Protein AF-A0A0F9EK28-F1 (afdb_monomer_lite)

Organism: NCBI:txid412755

Foldseek 3Di:
DDWDDDPNRTPDDDDLLCQQDAQADNVGDGDDGRHRSNPDDPDDDDDDDDPPDDDDDDDDDDDDDD

Radius of gyration: 14.86 Å; chains: 1; bounding box: 33×28×31 Å

InterPro domains:
  IPR010496 3-keto-alpha-glucoside-1,2-lyase/3-keto-2-hydroxy-glucal hydratase domain [PF06439] (2-63)

Structure (mmCIF, N/CA/C/O backbone):
data_AF-A0A0F9EK28-F1
#
_entry.id   AF-A0A0F9EK28-F1
#
loop_
_atom_site.group_PDB
_atom_site.id
_atom_site.type_symbol
_atom_site.label_atom_id
_atom_site.label_alt_id
_atom_site.label_comp_id
_atom_site.label_asym_id
_atom_site.label_entity_id
_atom_site.label_seq_id
_atom_site.pdbx_PDB_ins_code
_atom_site.Cartn_x
_atom_site.Cartn_y
_atom_site.Cartn_z
_atom_site.occupancy
_atom_site.B_iso_or_equiv
_atom_site.auth_seq_id
_atom_site.auth_comp_id
_atom_site.auth_asym_id
_atom_site.auth_atom_id
_atom_site.pdbx_PDB_model_num
ATOM 1 N N . MET A 1 1 ? -2.652 5.790 -7.127 1.00 94.12 1 MET A N 1
ATOM 2 C CA . MET A 1 1 ? -2.288 6.338 -5.808 1.00 94.12 1 MET A CA 1
ATOM 3 C C . MET A 1 1 ? -2.686 5.345 -4.728 1.00 94.12 1 MET A C 1
ATOM 5 O O . MET A 1 1 ? -3.749 4.747 -4.850 1.00 94.12 1 MET A O 1
ATOM 9 N N . ILE A 1 2 ? -1.840 5.147 -3.721 1.00 96.62 2 ILE A N 1
ATOM 10 C CA . ILE A 1 2 ? -2.110 4.349 -2.520 1.00 96.62 2 ILE A CA 1
ATOM 11 C C . ILE A 1 2 ? -1.732 5.207 -1.315 1.00 96.62 2 ILE A C 1
ATOM 13 O O . ILE A 1 2 ? -0.634 5.757 -1.280 1.00 96.62 2 ILE A O 1
ATOM 17 N N . THR A 1 3 ? -2.623 5.292 -0.334 1.00 97.94 3 THR A N 1
ATOM 18 C CA . THR A 1 3 ? -2.374 5.967 0.941 1.00 97.94 3 THR A CA 1
ATOM 19 C C . THR A 1 3 ? -2.546 4.990 2.098 1.00 97.94 3 THR A C 1
ATOM 21 O O . THR A 1 3 ? -3.377 4.080 2.038 1.00 97.94 3 THR A O 1
ATOM 24 N N . VAL A 1 4 ? -1.746 5.160 3.152 1.00 98.25 4 VAL A N 1
ATOM 25 C CA . VAL A 1 4 ? -1.894 4.414 4.410 1.00 98.25 4 VAL A CA 1
ATOM 26 C C . VAL A 1 4 ? -2.009 5.410 5.551 1.00 98.25 4 VAL A C 1
ATOM 28 O O . VAL A 1 4 ? -1.127 6.246 5.747 1.00 98.25 4 VAL A O 1
ATOM 31 N N . VAL A 1 5 ? -3.099 5.288 6.308 1.00 98.50 5 VAL A N 1
ATOM 32 C CA . VAL A 1 5 ? -3.358 6.064 7.519 1.00 98.50 5 VAL A CA 1
ATOM 33 C C . VAL A 1 5 ? -3.309 5.122 8.714 1.00 98.50 5 VAL A C 1
ATOM 35 O O . VAL A 1 5 ? -4.015 4.111 8.737 1.00 98.50 5 VAL A O 1
ATOM 38 N N . LEU A 1 6 ? -2.488 5.456 9.705 1.00 98.44 6 LEU A N 1
ATOM 39 C CA . LEU A 1 6 ? -2.358 4.713 10.955 1.00 98.44 6 LEU A CA 1
ATOM 40 C C . LEU A 1 6 ? -2.599 5.677 12.116 1.00 98.44 6 LEU A C 1
ATOM 42 O O . LEU A 1 6 ? -2.004 6.744 12.165 1.00 98.44 6 LEU A O 1
ATOM 46 N N . ASN A 1 7 ? -3.494 5.320 13.040 1.00 98.31 7 ASN A N 1
ATOM 47 C CA . ASN A 1 7 ? -3.847 6.150 14.203 1.00 98.31 7 ASN A CA 1
ATOM 48 C C . ASN A 1 7 ? -4.274 7.596 13.864 1.00 98.31 7 ASN A C 1
ATOM 50 O O . ASN A 1 7 ? -4.073 8.506 14.658 1.00 98.31 7 ASN A O 1
ATO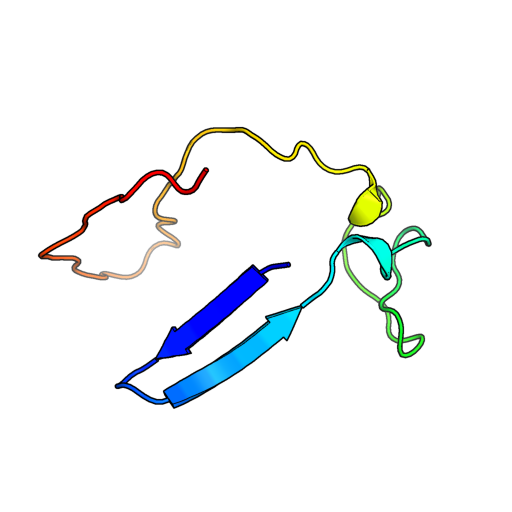M 54 N N . GLY A 1 8 ? -4.892 7.805 12.697 1.00 98.31 8 GLY A N 1
ATOM 55 C CA . GLY A 1 8 ? -5.355 9.124 12.247 1.00 98.31 8 GLY A CA 1
ATOM 56 C C . GLY A 1 8 ? -4.313 9.947 11.485 1.00 98.31 8 GLY A C 1
ATOM 57 O O . GLY A 1 8 ? -4.652 11.017 10.991 1.00 98.31 8 GLY A O 1
ATOM 58 N N . GLU A 1 9 ? -3.090 9.441 11.325 1.00 98.50 9 GLU A N 1
ATOM 59 C CA . GLU A 1 9 ? -2.007 10.117 10.610 1.00 98.50 9 GLU A CA 1
ATOM 60 C C . GLU A 1 9 ? -1.684 9.412 9.285 1.00 98.50 9 GLU A C 1
ATOM 62 O O . GLU A 1 9 ? -1.582 8.182 9.228 1.00 98.50 9 GLU A O 1
ATOM 67 N N . GLN A 1 10 ? -1.526 10.183 8.205 1.00 98.38 10 GLN A N 1
ATOM 68 C CA . GLN A 1 10 ? -1.064 9.653 6.922 1.00 98.38 10 GLN A CA 1
ATOM 69 C C . GLN A 1 10 ? 0.443 9.394 6.986 1.00 98.38 10 GLN A C 1
ATOM 71 O O . GLN A 1 10 ? 1.234 10.330 7.014 1.00 98.38 10 GLN A O 1
ATOM 76 N N . ILE A 1 11 ? 0.828 8.119 6.950 1.00 98.38 11 ILE A N 1
ATOM 77 C CA . ILE A 1 11 ? 2.230 7.689 7.061 1.00 98.38 11 ILE A CA 1
ATOM 78 C C . ILE A 1 11 ? 2.836 7.245 5.725 1.00 98.38 11 ILE A C 1
ATOM 80 O O . ILE A 1 11 ? 4.054 7.155 5.599 1.00 98.38 11 ILE A O 1
ATOM 84 N N . VAL A 1 12 ? 2.002 6.947 4.722 1.00 97.94 12 VAL A N 1
ATOM 85 C CA . VAL A 1 12 ? 2.451 6.566 3.375 1.00 97.94 12 VAL A CA 1
ATOM 86 C C . VAL A 1 12 ? 1.572 7.228 2.324 1.00 97.94 12 VAL A C 1
ATOM 88 O O . VAL A 1 12 ? 0.344 7.166 2.402 1.00 97.94 12 VAL A O 1
ATOM 91 N N . GLU A 1 13 ? 2.225 7.764 1.298 1.00 97.44 13 GLU A N 1
ATOM 92 C CA . GLU A 1 13 ? 1.639 8.154 0.020 1.00 97.44 13 GLU A CA 1
ATOM 93 C C . GLU A 1 13 ? 2.502 7.581 -1.105 1.00 97.44 13 GLU A C 1
ATOM 95 O O . GLU A 1 13 ? 3.722 7.756 -1.126 1.00 97.44 13 GLU A O 1
ATOM 100 N N . MET A 1 14 ? 1.886 6.840 -2.024 1.00 96.31 14 MET A N 1
ATOM 101 C CA . MET A 1 14 ? 2.620 6.092 -3.035 1.00 96.31 14 MET A CA 1
ATOM 102 C C . MET A 1 14 ? 1.902 6.072 -4.385 1.00 96.31 14 MET A C 1
ATOM 104 O O . MET A 1 14 ? 0.802 5.531 -4.533 1.00 96.31 14 MET A O 1
ATOM 108 N N . ASP A 1 15 ? 2.588 6.562 -5.417 1.00 97.31 15 ASP A N 1
ATOM 109 C CA . ASP A 1 15 ? 2.228 6.307 -6.809 1.00 97.31 15 ASP A CA 1
ATOM 110 C C . ASP A 1 15 ? 3.025 5.119 -7.368 1.00 97.31 15 ASP A C 1
ATOM 112 O O . ASP A 1 15 ? 4.206 5.235 -7.698 1.00 97.31 15 ASP A O 1
ATOM 116 N N . LEU A 1 16 ? 2.356 3.969 -7.512 1.00 96.50 16 LEU A N 1
ATOM 117 C CA . LEU A 1 16 ? 2.954 2.750 -8.067 1.00 96.50 16 LEU A CA 1
ATOM 118 C C . LEU A 1 16 ? 3.447 2.910 -9.508 1.00 96.50 16 LEU A C 1
ATOM 120 O O . LEU A 1 16 ? 4.269 2.103 -9.941 1.00 96.50 16 LEU A O 1
ATOM 124 N N . ASN A 1 17 ? 2.992 3.920 -10.256 1.00 97.88 17 ASN A N 1
ATOM 125 C CA . ASN A 1 17 ? 3.491 4.159 -11.613 1.00 97.88 17 ASN A CA 1
ATOM 126 C C . ASN A 1 17 ? 4.971 4.573 -11.632 1.00 97.88 17 ASN A C 1
ATOM 128 O O . ASN A 1 17 ? 5.628 4.433 -12.661 1.00 97.88 17 ASN A O 1
ATOM 132 N N . ARG A 1 18 ? 5.519 5.006 -10.488 1.00 97.94 18 ARG A N 1
ATOM 133 C CA . ARG A 1 18 ? 6.935 5.366 -10.336 1.00 97.94 18 ARG A CA 1
ATOM 134 C C . ARG A 1 18 ? 7.873 4.159 -10.209 1.00 97.94 18 ARG A C 1
ATOM 136 O O . ARG A 1 18 ? 9.072 4.313 -10.400 1.00 97.94 18 ARG A O 1
ATOM 143 N N . TRP A 1 19 ? 7.361 2.962 -9.908 1.00 97.88 19 TRP A N 1
ATOM 144 C CA . TRP A 1 19 ? 8.159 1.729 -9.825 1.00 97.88 19 TRP A CA 1
ATOM 145 C C . TRP A 1 19 ? 8.242 1.052 -11.198 1.00 97.88 19 TRP A C 1
ATOM 147 O O . TRP A 1 19 ? 7.532 0.079 -11.483 1.00 97.88 19 TRP A O 1
ATOM 157 N N . THR A 1 20 ? 9.092 1.606 -12.059 1.00 97.94 20 THR A N 1
ATOM 158 C CA . THR A 1 20 ? 9.261 1.214 -13.468 1.00 97.94 20 THR A CA 1
ATOM 159 C C . THR A 1 20 ? 10.279 0.094 -13.685 1.00 97.94 20 THR A C 1
ATOM 161 O O . THR A 1 20 ? 10.193 -0.604 -14.694 1.00 97.94 20 THR A O 1
ATOM 164 N N . GLU A 1 21 ? 11.206 -0.111 -12.747 1.00 98.06 21 GLU A N 1
ATOM 165 C CA . GLU A 1 21 ? 12.306 -1.075 -12.856 1.00 98.06 21 GLU A CA 1
ATOM 166 C C . GLU A 1 21 ? 12.079 -2.327 -11.991 1.00 98.06 21 GLU A C 1
ATOM 168 O O . GLU A 1 21 ? 11.516 -2.273 -10.894 1.00 98.06 21 GLU A O 1
ATOM 173 N N . VAL A 1 22 ? 12.537 -3.483 -12.483 1.00 98.31 22 VAL A N 1
ATOM 174 C CA . VAL A 1 22 ? 12.550 -4.738 -11.714 1.00 98.31 22 VAL A CA 1
ATOM 175 C C . VAL A 1 22 ? 13.544 -4.620 -10.561 1.00 98.31 22 VAL A C 1
ATOM 177 O O . VAL A 1 22 ? 14.672 -4.174 -10.754 1.00 98.31 22 VAL A O 1
ATOM 180 N N . GLY A 1 23 ? 13.144 -5.067 -9.369 1.00 98.00 23 GLY A N 1
ATOM 181 C CA . GLY A 1 23 ? 14.038 -5.167 -8.218 1.00 98.00 23 GLY A CA 1
ATOM 182 C C . GLY A 1 23 ? 14.505 -3.831 -7.637 1.00 98.00 23 GLY A C 1
ATOM 183 O O . GLY A 1 23 ? 15.428 -3.834 -6.826 1.00 98.00 23 GLY A O 1
ATOM 184 N N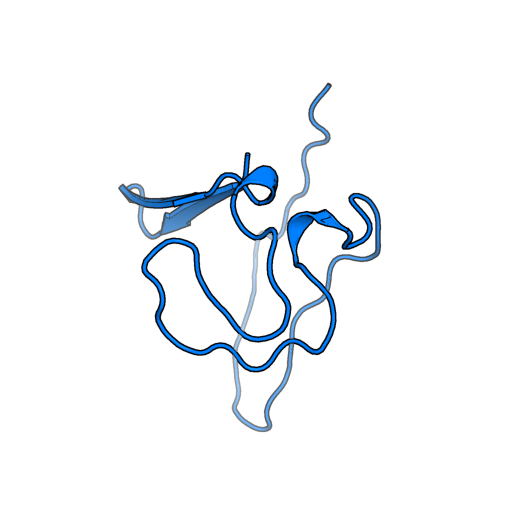 . LYS A 1 24 ? 13.904 -2.697 -8.020 1.00 98.12 24 LYS A N 1
ATOM 185 C CA . LYS A 1 24 ? 14.311 -1.361 -7.559 1.00 98.12 24 LYS A CA 1
ATOM 186 C C . LYS A 1 24 ? 13.141 -0.465 -7.181 1.00 98.12 24 LYS A C 1
ATOM 188 O O . LYS A 1 24 ? 12.056 -0.538 -7.763 1.00 98.12 24 LYS A O 1
ATOM 193 N N . ASN A 1 25 ? 13.386 0.384 -6.195 1.00 98.06 25 ASN A N 1
ATOM 194 C CA . ASN A 1 25 ? 12.524 1.486 -5.800 1.00 98.06 25 ASN A CA 1
ATOM 195 C C . ASN A 1 25 ? 12.877 2.765 -6.589 1.00 98.06 25 ASN A C 1
ATOM 197 O O . ASN A 1 25 ? 13.966 2.849 -7.158 1.00 98.06 25 ASN A O 1
ATOM 201 N N . PRO A 1 26 ? 11.992 3.783 -6.611 1.00 97.31 26 PRO A N 1
ATOM 202 C CA . PRO A 1 26 ? 12.236 5.051 -7.297 1.00 97.31 26 PRO A CA 1
ATOM 203 C C . PRO A 1 26 ? 13.443 5.836 -6.777 1.00 97.31 26 PRO A C 1
ATOM 205 O O . PRO A 1 26 ? 13.974 6.670 -7.498 1.00 97.31 26 PRO A O 1
ATOM 208 N N . ASP A 1 27 ? 13.861 5.593 -5.535 1.00 96.94 27 ASP A N 1
ATOM 209 C CA . ASP A 1 27 ? 15.061 6.183 -4.930 1.00 96.94 27 ASP A CA 1
ATOM 210 C C . ASP A 1 27 ? 16.352 5.404 -5.258 1.00 96.94 27 ASP A C 1
ATOM 212 O O . ASP A 1 27 ? 17.426 5.740 -4.768 1.00 96.94 27 ASP A O 1
ATOM 216 N N . GLY A 1 28 ? 16.256 4.356 -6.082 1.00 96.69 28 GLY A N 1
ATOM 217 C CA . GLY A 1 28 ? 17.374 3.510 -6.491 1.00 96.69 28 GLY A CA 1
ATOM 218 C C . GLY A 1 28 ? 17.693 2.356 -5.537 1.00 96.69 28 GLY A C 1
ATOM 219 O O . GLY A 1 28 ? 18.511 1.504 -5.889 1.00 96.69 28 GLY 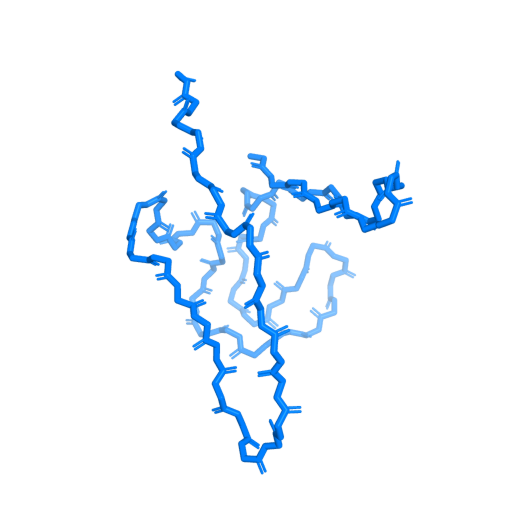A O 1
ATOM 220 N N . THR A 1 29 ? 17.052 2.269 -4.369 1.00 98.12 29 THR A N 1
ATOM 221 C CA . THR A 1 29 ? 17.272 1.156 -3.432 1.00 98.12 29 THR A CA 1
ATOM 222 C C . THR A 1 29 ? 16.676 -0.156 -3.952 1.00 98.12 29 THR A C 1
ATOM 224 O O . THR A 1 29 ? 15.697 -0.173 -4.702 1.00 98.12 29 THR A O 1
ATOM 227 N N . THR A 1 30 ? 17.260 -1.288 -3.556 1.00 98.19 30 THR A N 1
ATOM 228 C CA . THR A 1 30 ? 16.812 -2.618 -3.995 1.00 98.19 30 THR A CA 1
ATOM 229 C C . THR A 1 30 ? 15.482 -3.014 -3.347 1.00 98.19 30 THR A C 1
ATOM 231 O O . THR A 1 30 ? 15.270 -2.814 -2.152 1.00 98.19 30 THR A O 1
ATOM 234 N N . ASN A 1 31 ? 14.611 -3.676 -4.111 1.00 97.75 31 ASN A N 1
ATOM 235 C CA . ASN A 1 31 ? 13.454 -4.404 -3.592 1.00 97.75 31 ASN A CA 1
ATOM 236 C C . ASN A 1 31 ? 13.414 -5.855 -4.102 1.00 97.75 31 ASN A C 1
ATOM 238 O O . ASN A 1 31 ? 14.144 -6.255 -5.003 1.00 97.75 31 ASN A O 1
ATOM 242 N N . LYS A 1 32 ? 12.545 -6.670 -3.497 1.00 97.88 32 LYS A N 1
ATOM 243 C CA . LYS A 1 32 ? 12.476 -8.121 -3.742 1.00 97.88 32 LYS A CA 1
ATOM 244 C C . LYS A 1 32 ? 11.655 -8.539 -4.970 1.00 97.88 32 LYS A C 1
ATOM 246 O O . LYS A 1 32 ? 11.525 -9.736 -5.229 1.00 97.88 32 LYS A O 1
ATOM 251 N N . PHE A 1 33 ? 11.021 -7.606 -5.680 1.00 98.19 33 PHE A N 1
ATOM 252 C CA . PHE A 1 33 ? 10.016 -7.942 -6.688 1.00 98.19 33 PHE A CA 1
ATOM 253 C C . PHE A 1 33 ? 10.647 -8.185 -8.063 1.00 98.19 33 PHE A C 1
ATOM 255 O O . PHE A 1 33 ? 11.422 -7.380 -8.567 1.00 98.19 33 PHE A O 1
ATOM 262 N N . ARG A 1 34 ? 10.265 -9.297 -8.703 1.00 97.69 34 ARG A N 1
ATOM 263 C CA . ARG A 1 34 ? 10.782 -9.728 -10.020 1.00 97.69 34 ARG A CA 1
ATOM 264 C C . ARG A 1 34 ? 10.015 -9.154 -11.218 1.00 97.69 34 ARG A C 1
ATOM 266 O O . ARG A 1 34 ? 10.246 -9.550 -12.352 1.00 97.69 34 ARG A O 1
ATOM 273 N N . LYS A 1 35 ? 9.082 -8.243 -10.960 1.00 97.75 35 LYS A N 1
ATOM 274 C CA . LYS A 1 35 ? 8.284 -7.522 -11.952 1.00 97.75 35 LYS A CA 1
ATOM 275 C C . LYS A 1 35 ? 8.187 -6.062 -11.489 1.00 97.75 35 LYS A C 1
ATOM 277 O O . LYS A 1 35 ? 8.094 -5.858 -10.275 1.00 97.75 35 LYS A O 1
ATOM 282 N N . PRO A 1 36 ? 8.202 -5.062 -12.389 1.00 97.81 36 PRO A N 1
ATOM 283 C CA . PRO A 1 36 ? 7.991 -3.674 -11.992 1.00 97.81 36 PRO A CA 1
ATOM 284 C C .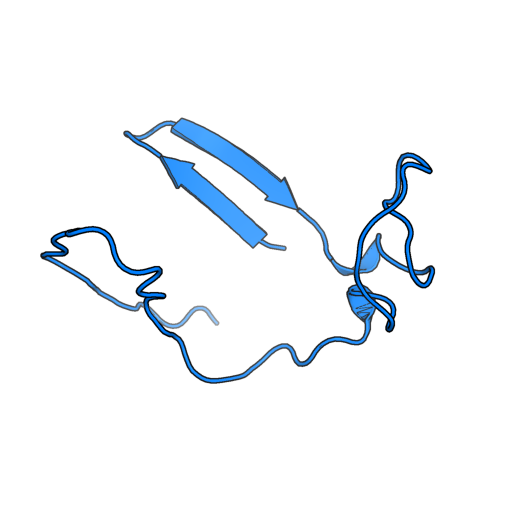 PRO A 1 36 ? 6.627 -3.511 -11.319 1.00 97.81 36 PRO A C 1
ATOM 286 O O . PRO A 1 36 ? 5.622 -4.016 -11.830 1.00 97.81 36 PRO A O 1
ATOM 289 N N . LEU A 1 37 ? 6.553 -2.806 -10.187 1.00 97.62 37 LEU A N 1
ATOM 290 C CA . LEU A 1 37 ? 5.285 -2.676 -9.451 1.00 97.62 37 LEU A CA 1
ATOM 291 C C . LEU A 1 37 ? 4.252 -1.842 -10.228 1.00 97.62 37 LEU A C 1
ATOM 293 O O . LEU A 1 37 ? 3.044 -1.982 -9.992 1.00 97.62 37 LEU A O 1
ATOM 297 N N . LYS A 1 38 ? 4.685 -1.026 -11.201 1.00 98.00 38 LYS A N 1
ATOM 298 C CA . LYS A 1 38 ? 3.759 -0.353 -12.121 1.00 98.00 38 LYS A CA 1
ATOM 299 C C . LYS A 1 38 ? 2.889 -1.339 -12.913 1.00 98.00 38 LYS A C 1
ATOM 301 O O . LYS A 1 38 ? 1.754 -1.013 -13.232 1.00 98.00 38 LYS A O 1
ATOM 306 N N . ASP A 1 39 ? 3.389 -2.551 -13.157 1.00 98.06 39 ASP A N 1
ATOM 307 C CA . ASP A 1 39 ? 2.735 -3.562 -13.994 1.00 98.06 39 ASP A CA 1
ATOM 308 C C . ASP A 1 39 ? 1.958 -4.609 -13.168 1.00 98.06 39 ASP A C 1
ATOM 310 O O . ASP A 1 39 ? 1.473 -5.610 -13.704 1.00 98.06 39 ASP A O 1
ATOM 314 N N . PHE A 1 40 ? 1.862 -4.441 -11.845 1.00 97.06 40 PHE A N 1
ATOM 315 C CA . PHE A 1 40 ? 1.047 -5.313 -10.992 1.00 97.06 40 PHE A CA 1
ATOM 316 C C . PHE A 1 40 ? -0.443 -5.049 -11.229 1.00 97.06 40 PHE A C 1
ATOM 318 O O . PHE A 1 40 ? -0.848 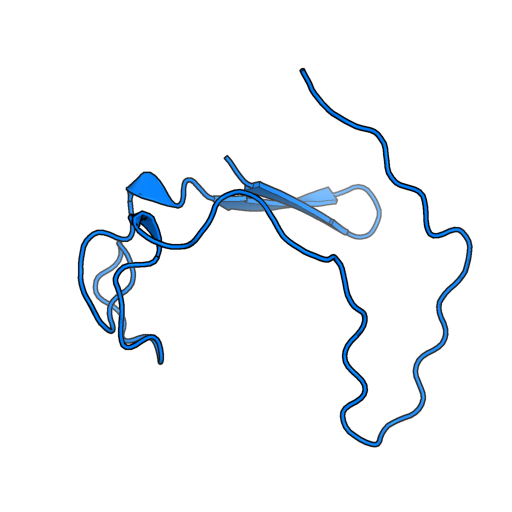-3.909 -11.468 1.00 97.06 40 PHE A O 1
ATOM 325 N N . ALA A 1 41 ? -1.261 -6.103 -11.126 1.00 96.81 41 ALA A N 1
ATOM 326 C CA . ALA A 1 41 ? -2.710 -5.996 -11.266 1.00 96.81 41 ALA A CA 1
ATOM 327 C C . ALA A 1 41 ? -3.276 -4.944 -10.298 1.00 96.81 41 ALA A C 1
ATOM 329 O O . ALA A 1 41 ? -2.868 -4.867 -9.139 1.00 96.81 41 ALA A O 1
ATOM 330 N N . ARG A 1 42 ? -4.208 -4.119 -10.788 1.00 95.06 42 ARG A N 1
ATOM 331 C CA . ARG A 1 42 ? -4.857 -3.056 -9.999 1.00 95.06 42 ARG A CA 1
ATOM 332 C C . ARG A 1 42 ? -6.148 -3.516 -9.314 1.00 95.06 42 ARG A C 1
ATOM 334 O O . ARG A 1 42 ? -6.737 -2.760 -8.553 1.00 95.06 42 ARG A O 1
ATOM 341 N N . THR A 1 43 ? -6.564 -4.753 -9.566 1.00 95.94 43 THR A N 1
ATOM 342 C CA . THR A 1 43 ? -7.720 -5.411 -8.954 1.00 95.94 43 THR A CA 1
ATOM 343 C C . THR A 1 43 ? -7.321 -6.804 -8.477 1.00 95.94 43 THR A C 1
ATOM 345 O O . THR A 1 43 ? -6.430 -7.440 -9.045 1.00 95.94 43 THR A O 1
ATOM 348 N N . GLY A 1 44 ? -7.960 -7.274 -7.408 1.00 96.56 44 GLY A N 1
ATOM 349 C CA . GLY A 1 44 ? -7.672 -8.573 -6.814 1.00 96.56 44 GLY A CA 1
ATOM 350 C C . GLY A 1 44 ? -8.385 -8.768 -5.480 1.00 96.56 44 GLY A C 1
ATOM 351 O O . GLY A 1 44 ? -9.203 -7.945 -5.071 1.00 96.56 44 GLY A O 1
ATOM 352 N N . TYR A 1 45 ? -8.062 -9.869 -4.808 1.00 98.06 45 TYR A N 1
ATOM 353 C CA . TYR A 1 45 ? -8.571 -10.174 -3.474 1.00 98.06 45 TYR A CA 1
ATOM 354 C C . TYR A 1 45 ? -7.832 -9.370 -2.394 1.00 98.06 45 TYR A C 1
ATOM 356 O O . TYR A 1 45 ? -6.640 -9.092 -2.519 1.00 98.06 45 TYR A O 1
ATOM 364 N N . ILE A 1 46 ? -8.538 -9.042 -1.311 1.00 97.75 46 ILE A N 1
ATOM 365 C CA . ILE A 1 46 ? -7.965 -8.469 -0.085 1.00 97.75 46 ILE A CA 1
ATOM 366 C C . ILE A 1 46 ? -7.804 -9.608 0.924 1.00 97.75 46 ILE A C 1
ATOM 368 O O . ILE A 1 46 ? -8.722 -10.410 1.089 1.00 97.75 46 ILE A O 1
ATOM 372 N N . GLY A 1 47 ? -6.657 -9.682 1.601 1.00 97.19 47 GLY A N 1
ATOM 373 C CA . GLY A 1 47 ? -6.369 -10.743 2.565 1.00 97.19 47 GLY A CA 1
ATOM 374 C C . GLY A 1 47 ? -5.590 -10.254 3.781 1.00 97.19 47 GLY A C 1
ATOM 375 O O . GLY A 1 47 ? -4.866 -9.262 3.713 1.00 97.19 47 GLY A O 1
ATOM 376 N N . PHE A 1 48 ? -5.732 -10.985 4.885 1.00 97.19 48 PHE A N 1
ATOM 377 C CA . PHE A 1 48 ? -4.928 -10.828 6.095 1.00 97.19 48 PHE A CA 1
ATOM 378 C C . PHE A 1 48 ? -3.872 -11.926 6.131 1.00 97.19 48 PHE A C 1
ATOM 380 O O . PHE A 1 48 ? -4.196 -13.101 5.969 1.00 97.19 48 PHE A O 1
ATOM 387 N N . GLN A 1 49 ? -2.608 -11.545 6.307 1.00 96.19 49 GLN A N 1
ATOM 388 C CA . GLN A 1 49 ? -1.520 -12.509 6.408 1.00 96.19 49 GLN A CA 1
ATOM 389 C C . GLN A 1 49 ? -1.382 -12.996 7.852 1.00 96.19 49 GLN A C 1
ATOM 391 O O . GLN A 1 49 ? -1.266 -12.185 8.766 1.00 96.19 49 GLN A O 1
ATOM 396 N N . ASP A 1 50 ? -1.326 -14.315 8.027 1.00 96.25 50 ASP A N 1
ATOM 397 C CA . ASP A 1 50 ? -0.856 -14.959 9.250 1.00 96.25 50 ASP A CA 1
ATOM 398 C C . ASP A 1 50 ? 0.579 -15.452 9.025 1.00 96.25 50 ASP A C 1
ATOM 400 O O . ASP A 1 50 ? 0.866 -16.156 8.054 1.00 96.25 50 ASP A O 1
ATOM 404 N N . HIS A 1 51 ? 1.485 -15.037 9.907 1.00 94.62 51 HIS A N 1
ATOM 405 C CA . HIS A 1 51 ? 2.893 -15.430 9.891 1.00 94.62 51 HIS A CA 1
ATOM 406 C C . HIS A 1 51 ? 3.295 -16.146 11.199 1.00 94.62 51 HIS A C 1
ATOM 408 O O . HIS A 1 51 ? 4.421 -16.003 11.688 1.00 94.62 51 HIS A O 1
ATOM 414 N N . GLY A 1 52 ? 2.359 -16.894 11.794 1.00 96.38 52 GLY A N 1
ATOM 415 C CA . GLY A 1 52 ? 2.583 -17.771 12.948 1.00 96.38 52 GLY A CA 1
ATOM 416 C C . GLY A 1 52 ? 2.586 -17.061 14.302 1.00 96.38 52 GLY A C 1
ATOM 417 O O . GLY A 1 52 ? 3.048 -17.629 15.291 1.00 96.38 52 GLY A O 1
ATOM 418 N N . ARG A 1 53 ? 2.107 -15.814 14.366 1.00 96.81 53 ARG A N 1
ATOM 419 C CA . ARG A 1 53 ? 1.975 -15.040 15.610 1.00 96.81 53 ARG A CA 1
ATOM 420 C C . ARG A 1 53 ? 0.550 -14.504 15.734 1.00 96.81 53 ARG A C 1
ATOM 422 O O . ARG A 1 53 ? 0.046 -13.973 14.746 1.00 96.81 53 ARG A O 1
ATOM 429 N N . PRO A 1 54 ? -0.082 -14.583 16.920 1.00 96.19 54 PRO A N 1
ATOM 430 C CA . PRO A 1 54 ? -1.448 -14.108 17.094 1.00 96.19 54 PRO A CA 1
ATOM 431 C C . PRO A 1 54 ? -1.598 -12.613 16.793 1.00 96.19 54 PRO A C 1
ATOM 433 O O . PRO A 1 54 ? -0.885 -11.780 17.355 1.00 96.19 54 PRO A O 1
ATOM 436 N N . VAL A 1 55 ? -2.561 -12.286 15.933 1.00 96.88 55 VAL A N 1
ATOM 437 C CA . VAL A 1 55 ? -3.028 -10.924 15.650 1.00 96.88 55 VAL A CA 1
ATOM 438 C C . VAL A 1 55 ? -4.553 -10.960 15.569 1.00 96.88 55 VAL A C 1
ATOM 440 O O . VAL A 1 55 ? -5.124 -11.888 14.998 1.00 96.88 55 VAL A O 1
ATOM 443 N N . TRP A 1 56 ? -5.222 -9.952 16.130 1.00 97.19 56 TRP A N 1
ATOM 444 C CA . TRP A 1 56 ? -6.683 -9.857 16.140 1.00 97.19 56 TRP A CA 1
ATOM 445 C C . TRP A 1 56 ? -7.152 -8.623 15.378 1.00 97.19 56 TRP A C 1
ATOM 447 O O . TRP A 1 56 ? -6.666 -7.515 15.605 1.00 97.19 56 TRP A O 1
ATOM 457 N N . TYR A 1 57 ? -8.146 -8.815 14.513 1.00 97.56 57 TYR A N 1
ATOM 458 C CA . TYR A 1 57 ? -8.769 -7.756 13.725 1.00 97.56 57 TYR A CA 1
ATOM 459 C C . TYR A 1 57 ? -10.246 -7.636 14.089 1.00 97.56 57 TYR A C 1
ATOM 461 O O . TYR A 1 57 ? -10.931 -8.629 14.323 1.00 97.56 57 TYR A O 1
ATOM 469 N N . ARG A 1 58 ? -10.758 -6.407 14.102 1.00 98.31 58 ARG A N 1
ATOM 470 C CA . ARG A 1 58 ? -12.191 -6.118 14.220 1.00 98.31 58 ARG A CA 1
ATOM 471 C C . ARG A 1 58 ? -12.532 -4.885 13.396 1.00 98.31 58 ARG A C 1
ATOM 473 O O . ARG A 1 58 ? -11.654 -4.073 13.125 1.00 98.31 58 ARG A O 1
ATOM 480 N N . ASN A 1 59 ? -13.807 -4.731 13.040 1.00 98.44 59 ASN A N 1
ATOM 481 C CA . ASN A 1 59 ? -14.317 -3.582 12.279 1.00 98.44 59 ASN A CA 1
ATOM 482 C C . ASN A 1 59 ? -13.669 -3.394 10.894 1.00 98.44 59 ASN A C 1
ATOM 484 O O . ASN A 1 59 ? -13.496 -2.267 10.436 1.00 98.44 59 ASN A O 1
ATOM 488 N N . VAL A 1 60 ? -13.348 -4.491 10.206 1.00 98.12 60 VAL A N 1
ATOM 489 C CA . VAL A 1 60 ? -12.869 -4.455 8.818 1.00 98.12 60 VAL A CA 1
ATOM 490 C C . VAL A 1 60 ? -14.026 -4.061 7.903 1.00 98.12 60 VAL A C 1
ATOM 492 O O . VAL A 1 60 ? -15.064 -4.721 7.887 1.00 98.12 60 VAL A O 1
ATOM 495 N N . ARG A 1 61 ? -13.861 -2.974 7.147 1.00 98.06 61 ARG A N 1
ATOM 496 C CA . ARG A 1 61 ? -14.867 -2.448 6.215 1.00 98.06 61 ARG A CA 1
ATOM 497 C C . ARG A 1 61 ? -14.192 -2.065 4.907 1.00 98.06 61 ARG A C 1
ATOM 499 O O . ARG A 1 61 ? -13.043 -1.634 4.909 1.00 98.06 61 ARG A O 1
ATOM 506 N N . VAL A 1 62 ? -14.922 -2.193 3.804 1.00 97.75 62 VAL A N 1
ATOM 507 C CA . VAL A 1 62 ? -14.452 -1.816 2.467 1.00 97.75 62 VAL A CA 1
ATOM 508 C C . VAL A 1 62 ? -15.451 -0.843 1.860 1.00 97.75 62 VAL A C 1
ATOM 510 O O . VAL A 1 62 ? -16.650 -1.115 1.841 1.00 97.75 62 VAL A O 1
ATOM 513 N N . LYS A 1 63 ? -14.951 0.289 1.360 1.00 97.44 63 LYS A N 1
ATOM 514 C CA . LYS A 1 63 ? -15.709 1.231 0.535 1.00 97.44 63 LYS A CA 1
ATOM 515 C C . LYS A 1 63 ? -15.077 1.241 -0.851 1.00 97.44 63 LYS A C 1
ATOM 517 O O . LYS A 1 63 ? -13.881 1.490 -0.972 1.00 97.44 63 LYS A O 1
ATOM 522 N N . ARG A 1 64 ? -15.873 0.960 -1.882 1.00 96.44 64 ARG A N 1
ATOM 523 C CA . ARG A 1 64 ? -15.438 1.121 -3.271 1.00 96.44 64 ARG A CA 1
ATOM 524 C C . ARG A 1 64 ? -15.281 2.614 -3.570 1.00 96.44 64 ARG A C 1
ATOM 526 O O . ARG A 1 64 ? -16.112 3.410 -3.138 1.00 96.44 64 ARG A O 1
ATOM 533 N N . LEU A 1 65 ? -14.199 2.963 -4.252 1.00 93.12 65 LEU A N 1
ATOM 534 C CA . LEU A 1 65 ? -13.966 4.300 -4.789 1.00 93.12 65 LEU A CA 1
ATOM 535 C C . LEU A 1 65 ? -14.292 4.274 -6.286 1.00 93.12 65 LEU A C 1
ATOM 537 O O . LEU A 1 65 ? -14.159 3.216 -6.912 1.00 93.12 65 LEU A O 1
ATOM 541 N N . ASP A 1 66 ? -14.758 5.408 -6.797 1.00 86.56 66 ASP A N 1
ATOM 542 C CA . 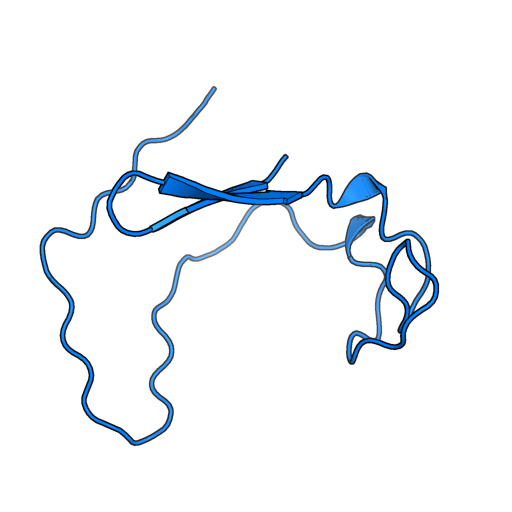ASP A 1 66 ? -15.100 5.603 -8.209 1.00 86.56 66 ASP A CA 1
ATOM 543 C C . ASP A 1 66 ? -13.855 5.888 -9.061 1.00 86.56 66 ASP A C 1
ATOM 545 O O . ASP A 1 66 ? -12.910 6.533 -8.542 1.00 86.56 66 ASP A O 1
#

pLDDT: mean 97.2, std 1.7, range [86.56, 98.5]

Sequence (66 aa):
MITVVLNGEQIVEMDLNRWTEVGKNPDGTTNKFRKPLKDFARTGYIGFQDHGRPVWYRNVRVKRLD

Secondary structure (DSSP, 8-state):
-EEEEETTEEEEEE-GGG--STTB-TTS-B-S-SS-GGGS-S-----PPP-SS-------------